Protein AF-A0A106NVK0-F1 (afdb_monomer_lite)

Sequence (68 aa):
MHPVLIVGGTGKTGARVDARLRRRGIATRPVSRSSAVAFDWARPDTWRAARDFADYARATAATGVWSA

Secondary structure (DSSP, 8-state):
-PPEEEETTTSHHHHHHHHHHHTTT--EEEE-TTSSS---TT-GGGHHHHT--HHHHHHHHHTTTT--

Radius of gyration: 14.19 Å; chains: 1; bounding box: 40×26×32 Å

Structure (mmCIF, N/CA/C/O backbone):
data_AF-A0A106NVK0-F1
#
_entry.id   AF-A0A106NVK0-F1
#
loop_
_atom_site.group_PDB
_atom_site.id
_atom_site.type_symbol
_atom_site.label_atom_id
_atom_site.label_alt_id
_atom_site.label_comp_id
_atom_site.label_asym_id
_atom_site.label_entity_id
_atom_site.label_seq_id
_atom_site.pdbx_PDB_ins_code
_atom_site.Cartn_x
_atom_site.Cartn_y
_atom_site.Cartn_z
_atom_site.occupancy
_atom_site.B_iso_or_equiv
_atom_site.auth_seq_id
_atom_site.auth_comp_id
_atom_site.auth_asym_id
_atom_site.auth_atom_id
_atom_site.pdbx_PDB_model_num
ATOM 1 N N . MET A 1 1 ? -13.400 -2.076 6.350 1.00 64.50 1 MET A N 1
ATOM 2 C CA . MET A 1 1 ? -12.294 -1.103 6.540 1.00 64.50 1 MET A CA 1
ATOM 3 C C . MET A 1 1 ? -11.143 -1.537 5.640 1.00 64.50 1 MET A C 1
ATOM 5 O O . MET A 1 1 ? -10.895 -2.736 5.606 1.00 64.50 1 MET A O 1
ATOM 9 N N . HIS A 1 2 ? -10.474 -0.640 4.908 1.00 74.38 2 HIS A N 1
ATOM 10 C CA . HIS A 1 2 ? -9.364 -1.050 4.028 1.00 74.38 2 HIS A CA 1
ATOM 11 C C . HIS A 1 2 ? -8.032 -0.968 4.752 1.00 74.38 2 HIS A C 1
ATOM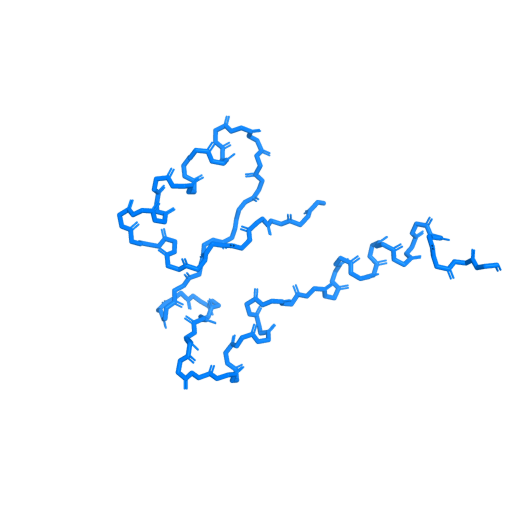 13 O O . HIS A 1 2 ? -7.800 0.003 5.475 1.00 74.38 2 HIS A O 1
ATOM 19 N N . PRO A 1 3 ? -7.156 -1.965 4.567 1.00 86.56 3 PRO A N 1
ATOM 20 C CA . PRO A 1 3 ? -5.857 -1.948 5.201 1.00 86.56 3 PRO A CA 1
ATOM 21 C C . PRO A 1 3 ? -4.998 -0.809 4.645 1.00 86.56 3 PRO A C 1
ATOM 23 O O . PRO A 1 3 ? -4.979 -0.552 3.440 1.00 86.56 3 PRO A O 1
ATOM 26 N N . VAL A 1 4 ? -4.229 -0.168 5.521 1.00 88.94 4 VAL A N 1
ATOM 27 C CA . VAL A 1 4 ? -3.202 0.801 5.132 1.00 88.94 4 VAL A CA 1
ATOM 28 C C . VAL A 1 4 ? -2.107 0.072 4.356 1.00 88.94 4 VAL A C 1
ATOM 30 O O . VAL A 1 4 ? -1.467 -0.842 4.882 1.00 88.94 4 VAL A O 1
ATOM 33 N N . LEU A 1 5 ? -1.884 0.471 3.104 1.00 89.62 5 LEU A N 1
ATOM 34 C CA . LEU A 1 5 ? -0.803 -0.062 2.277 1.00 89.62 5 LEU A CA 1
ATOM 35 C C . LEU A 1 5 ? 0.546 0.482 2.766 1.00 89.62 5 LEU A C 1
ATOM 37 O O . LEU A 1 5 ? 0.726 1.696 2.859 1.00 89.62 5 LEU A O 1
ATOM 41 N N . ILE A 1 6 ? 1.505 -0.404 3.036 1.00 91.88 6 ILE A N 1
ATOM 42 C CA . ILE A 1 6 ? 2.869 -0.021 3.428 1.00 91.88 6 ILE A CA 1
ATOM 43 C C . ILE A 1 6 ? 3.838 -0.491 2.349 1.00 91.88 6 ILE A C 1
ATOM 45 O O . ILE A 1 6 ? 4.165 -1.675 2.267 1.00 91.88 6 ILE A O 1
ATOM 49 N N . VAL A 1 7 ? 4.333 0.443 1.541 1.00 91.00 7 VAL A N 1
ATOM 50 C CA . VAL A 1 7 ? 5.388 0.160 0.562 1.00 91.00 7 VAL A CA 1
ATOM 51 C C . VAL A 1 7 ? 6.725 -0.001 1.286 1.00 91.00 7 VAL A C 1
ATOM 53 O O . VAL A 1 7 ? 7.098 0.825 2.116 1.00 91.00 7 VAL A O 1
ATOM 56 N N . GLY A 1 8 ? 7.448 -1.082 0.991 1.00 86.44 8 GLY A N 1
ATOM 57 C CA . GLY A 1 8 ? 8.686 -1.424 1.693 1.00 86.44 8 GLY A CA 1
ATOM 58 C C . GLY A 1 8 ? 8.447 -1.975 3.102 1.00 86.44 8 GLY A C 1
ATOM 59 O O . GLY A 1 8 ? 9.316 -1.847 3.966 1.00 86.44 8 GLY A O 1
ATOM 60 N N . GLY A 1 9 ? 7.284 -2.590 3.346 1.00 84.81 9 GLY A N 1
ATOM 61 C CA . GLY A 1 9 ? 6.879 -3.090 4.665 1.00 84.81 9 GLY A CA 1
ATOM 62 C C . GLY A 1 9 ? 7.825 -4.123 5.291 1.00 84.81 9 GLY A C 1
ATOM 63 O O . GLY A 1 9 ? 7.855 -4.254 6.508 1.00 84.81 9 GLY A O 1
ATOM 64 N N . THR A 1 10 ? 8.650 -4.803 4.490 1.00 86.31 10 THR A N 1
ATOM 65 C CA . THR A 1 10 ? 9.664 -5.761 4.968 1.00 86.31 10 THR A CA 1
ATOM 66 C C . THR A 1 10 ? 10.995 -5.111 5.377 1.00 86.31 10 THR A C 1
ATOM 68 O O . THR A 1 10 ? 11.863 -5.783 5.929 1.00 86.31 10 THR A O 1
ATOM 71 N N . GLY A 1 11 ? 11.189 -3.812 5.124 1.00 89.25 11 GLY A N 1
ATOM 72 C CA . GLY A 1 11 ? 12.379 -3.071 5.553 1.00 89.25 11 GLY A CA 1
ATOM 73 C C . GLY A 1 11 ? 12.330 -2.659 7.030 1.00 89.25 11 GLY A C 1
ATOM 74 O O . GLY A 1 11 ? 11.279 -2.688 7.662 1.00 89.25 11 GLY A O 1
ATOM 75 N N . LYS A 1 12 ? 13.457 -2.189 7.587 1.00 93.44 12 LYS A N 1
ATOM 76 C CA . LYS A 1 12 ? 13.568 -1.781 9.009 1.00 93.44 12 LYS A CA 1
ATOM 77 C C . LYS A 1 12 ? 12.508 -0.756 9.429 1.00 93.44 12 LYS A C 1
ATOM 79 O O . LYS A 1 12 ? 11.906 -0.880 10.493 1.00 93.44 12 LYS A O 1
ATOM 84 N N . THR A 1 13 ? 12.299 0.271 8.607 1.00 94.50 13 THR A N 1
ATOM 85 C CA . THR A 1 13 ? 11.304 1.314 8.886 1.00 94.50 13 THR A CA 1
ATOM 86 C C . THR A 1 13 ? 9.892 0.797 8.638 1.00 94.50 13 THR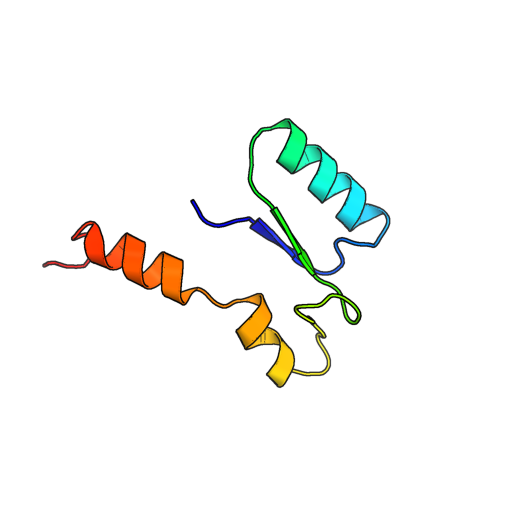 A C 1
ATOM 88 O O . THR A 1 13 ? 9.039 0.946 9.509 1.00 94.50 13 THR A O 1
ATOM 91 N N . GLY A 1 14 ? 9.662 0.122 7.506 1.00 92.12 14 GLY A N 1
ATOM 92 C CA . GLY A 1 14 ? 8.358 -0.446 7.154 1.00 92.12 14 GLY A CA 1
ATOM 93 C C . GLY A 1 14 ? 7.826 -1.412 8.212 1.00 92.12 14 GLY A C 1
ATOM 94 O O . GLY A 1 14 ? 6.690 -1.262 8.650 1.00 92.12 14 GLY A O 1
ATOM 95 N N . ALA A 1 15 ? 8.674 -2.310 8.718 1.00 94.25 15 ALA A N 1
ATOM 96 C CA . ALA A 1 15 ? 8.305 -3.277 9.749 1.00 94.25 15 ALA A CA 1
ATOM 97 C C . ALA A 1 15 ? 7.957 -2.601 11.087 1.00 94.25 15 ALA A C 1
ATOM 99 O O . ALA A 1 15 ? 7.009 -2.996 11.765 1.00 94.25 15 ALA A O 1
ATOM 100 N N . ARG A 1 16 ? 8.678 -1.535 11.470 1.00 96.38 16 ARG A N 1
ATOM 101 C CA . ARG A 1 16 ? 8.350 -0.751 12.676 1.00 96.38 16 ARG A CA 1
ATOM 102 C C . ARG A 1 16 ? 7.029 0.002 12.535 1.00 96.38 16 ARG A C 1
ATOM 104 O O . ARG A 1 16 ? 6.276 0.082 13.508 1.00 96.38 16 ARG A O 1
ATOM 111 N N . VAL A 1 17 ? 6.754 0.555 11.354 1.00 96.19 17 VAL A N 1
ATOM 112 C CA . VAL A 1 17 ? 5.483 1.228 11.048 1.00 96.19 17 VAL A CA 1
ATOM 113 C C . VAL A 1 17 ? 4.330 0.225 11.084 1.00 96.19 17 VAL A C 1
ATOM 115 O O . VAL A 1 17 ? 3.345 0.482 11.774 1.00 96.19 17 VAL A O 1
ATOM 118 N N . ASP A 1 18 ? 4.484 -0.934 10.439 1.00 95.81 18 ASP A N 1
ATOM 119 C CA . ASP A 1 18 ? 3.492 -2.016 10.436 1.00 95.81 18 ASP A CA 1
ATOM 120 C C . ASP A 1 18 ? 3.139 -2.458 11.860 1.00 95.81 18 ASP A C 1
ATOM 122 O O . ASP A 1 18 ? 1.977 -2.401 12.266 1.00 95.81 18 ASP A O 1
ATOM 126 N N . ALA A 1 19 ? 4.151 -2.770 12.673 1.00 96.38 19 ALA A N 1
ATOM 127 C CA . ALA A 1 19 ? 3.957 -3.155 14.067 1.00 96.38 19 ALA A CA 1
ATOM 128 C C . ALA A 1 19 ? 3.239 -2.066 14.885 1.00 96.38 19 ALA A C 1
ATOM 130 O O . ALA A 1 19 ? 2.388 -2.369 15.723 1.00 96.38 19 ALA A O 1
ATOM 131 N N . ARG A 1 20 ? 3.555 -0.782 14.661 1.00 97.19 20 ARG A N 1
ATOM 132 C CA . ARG A 1 20 ? 2.922 0.332 15.388 1.00 97.19 20 ARG A CA 1
ATOM 133 C C . ARG A 1 20 ? 1.460 0.530 14.990 1.00 97.19 20 ARG A C 1
ATOM 135 O O . ARG A 1 20 ? 0.657 0.835 15.869 1.00 97.19 20 ARG A O 1
ATOM 142 N N . LEU A 1 21 ? 1.120 0.366 13.713 1.00 95.75 21 LEU A N 1
ATOM 143 C CA . LEU A 1 21 ? -0.257 0.465 13.221 1.00 95.75 21 LEU A CA 1
ATOM 144 C C . L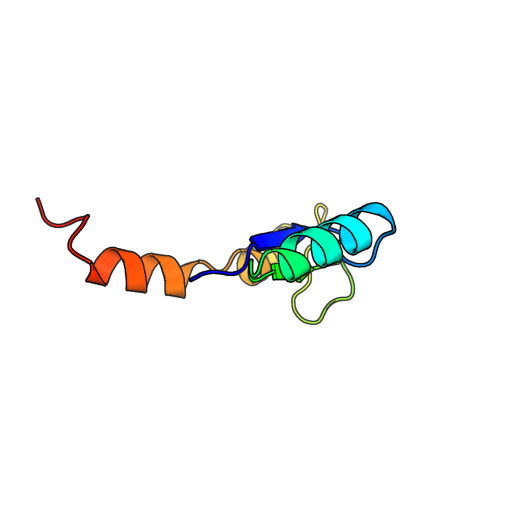EU A 1 21 ? -1.103 -0.718 13.699 1.00 95.75 21 LEU A C 1
ATOM 146 O O . LEU A 1 21 ? -2.174 -0.505 14.268 1.00 95.75 21 LEU A O 1
ATOM 150 N N . ARG A 1 22 ? -0.578 -1.943 13.595 1.00 95.44 22 ARG A N 1
ATOM 151 C CA . ARG A 1 22 ? -1.255 -3.152 14.086 1.00 95.44 22 ARG A CA 1
ATOM 152 C C . ARG A 1 22 ? -1.554 -3.087 15.582 1.00 95.44 22 ARG A C 1
ATOM 154 O O . ARG A 1 22 ? -2.670 -3.392 15.985 1.00 95.44 22 ARG A O 1
ATOM 161 N N . ARG A 1 23 ? -0.614 -2.603 16.407 1.00 97.69 23 ARG A N 1
ATOM 162 C CA . ARG A 1 23 ? -0.847 -2.390 17.854 1.00 97.69 23 ARG A CA 1
ATOM 163 C C . ARG A 1 23 ? -1.979 -1.409 18.167 1.00 97.69 23 ARG A C 1
ATOM 165 O O . ARG A 1 23 ? -2.500 -1.433 19.272 1.00 97.69 23 ARG A O 1
ATOM 172 N N . ARG A 1 24 ? -2.340 -0.535 17.227 1.00 96.94 24 ARG A N 1
ATOM 173 C CA . ARG A 1 24 ? -3.458 0.410 17.357 1.00 96.94 24 ARG A CA 1
ATOM 174 C C . ARG A 1 24 ? -4.771 -0.142 16.790 1.00 96.94 24 ARG A C 1
ATOM 176 O O . ARG A 1 24 ? -5.727 0.613 16.672 1.00 96.94 24 ARG A O 1
ATOM 183 N N . GLY A 1 25 ? -4.811 -1.416 16.394 1.00 96.00 25 GLY A N 1
ATOM 184 C CA . GLY A 1 25 ? -5.978 -2.031 15.756 1.00 96.00 25 GLY A CA 1
ATOM 185 C C . GLY A 1 25 ? -6.193 -1.595 14.304 1.00 96.00 25 GLY A C 1
ATOM 186 O O . GLY A 1 25 ? -7.249 -1.855 13.735 1.00 96.00 25 GLY A O 1
ATOM 187 N N . ILE A 1 26 ? -5.211 -0.933 13.685 1.00 94.06 26 ILE A N 1
ATOM 188 C CA . ILE A 1 26 ? -5.308 -0.487 12.295 1.00 94.06 26 ILE A CA 1
ATOM 189 C C . ILE A 1 26 ? -4.828 -1.625 11.397 1.00 94.06 26 ILE A C 1
ATOM 191 O O . ILE A 1 26 ? -3.683 -2.070 11.501 1.00 94.06 26 ILE A O 1
ATOM 195 N N . ALA A 1 27 ? -5.702 -2.085 10.503 1.00 91.69 27 ALA A N 1
ATOM 196 C CA . ALA A 1 27 ? -5.353 -3.087 9.507 1.00 91.69 27 ALA A CA 1
ATOM 197 C C . ALA A 1 27 ? -4.285 -2.545 8.544 1.00 91.69 27 ALA A C 1
ATOM 199 O O . ALA A 1 27 ? -4.373 -1.410 8.073 1.00 91.69 27 ALA A O 1
ATOM 200 N N . THR A 1 28 ? -3.291 -3.367 8.218 1.00 91.81 28 THR A N 1
ATOM 201 C CA . THR A 1 28 ? -2.184 -3.009 7.324 1.00 91.81 28 THR A CA 1
ATOM 202 C C . THR A 1 28 ? -1.947 -4.084 6.272 1.00 91.81 28 THR A C 1
ATOM 204 O O . THR A 1 28 ? -2.192 -5.272 6.493 1.00 91.81 28 THR A O 1
ATOM 207 N N . ARG A 1 29 ? -1.436 -3.656 5.117 1.00 90.56 29 ARG A N 1
ATOM 208 C CA . ARG A 1 29 ? -1.025 -4.513 4.005 1.00 90.56 29 ARG A CA 1
ATOM 209 C C . ARG A 1 29 ? 0.389 -4.113 3.571 1.00 90.56 29 ARG A C 1
ATOM 211 O O . ARG A 1 29 ? 0.536 -3.198 2.760 1.00 90.56 29 ARG A O 1
ATOM 218 N N . PRO A 1 30 ? 1.442 -4.728 4.132 1.00 90.50 30 PRO A N 1
ATOM 219 C CA . PRO A 1 30 ? 2.803 -4.480 3.681 1.00 90.50 30 PRO A CA 1
ATOM 220 C C . PRO A 1 30 ? 3.035 -5.096 2.297 1.00 90.50 30 PRO A C 1
ATOM 222 O O . PRO A 1 30 ? 2.672 -6.244 2.054 1.00 90.50 30 PRO A O 1
ATOM 225 N N . VAL A 1 31 ? 3.663 -4.334 1.403 1.00 90.94 31 VAL A N 1
ATOM 226 C CA . VAL A 1 31 ? 4.082 -4.776 0.066 1.00 90.94 31 VAL A CA 1
ATOM 227 C C . VAL A 1 31 ? 5.552 -4.446 -0.171 1.00 90.94 31 VAL A C 1
ATOM 229 O O . VAL A 1 31 ? 6.107 -3.489 0.380 1.00 90.94 31 VAL A O 1
ATOM 232 N N . SER A 1 32 ? 6.203 -5.256 -0.990 1.00 88.19 32 SER A N 1
ATOM 233 C CA . SER A 1 32 ? 7.585 -5.112 -1.432 1.00 88.19 32 SER A CA 1
ATOM 234 C C . SER A 1 32 ? 7.707 -5.585 -2.884 1.00 88.19 32 SER A C 1
ATOM 236 O O . SER A 1 32 ? 6.730 -5.997 -3.506 1.00 88.19 32 SER A O 1
ATOM 238 N N . ARG A 1 33 ? 8.925 -5.566 -3.430 1.00 90.06 33 ARG A N 1
ATOM 239 C CA . ARG A 1 33 ? 9.205 -6.142 -4.755 1.00 90.06 33 ARG A CA 1
ATOM 240 C C . ARG A 1 33 ? 9.056 -7.669 -4.794 1.00 90.06 33 ARG A C 1
ATOM 242 O O . ARG A 1 33 ? 8.895 -8.225 -5.869 1.00 90.06 33 ARG A O 1
ATOM 249 N N . SER A 1 34 ? 9.123 -8.333 -3.640 1.00 86.25 34 SER A N 1
ATOM 250 C CA . SER A 1 34 ? 9.102 -9.796 -3.514 1.00 86.25 34 SER A CA 1
ATOM 251 C C . SER A 1 34 ? 7.875 -10.342 -2.778 1.00 86.25 34 SER A C 1
ATOM 253 O O . SER A 1 34 ? 7.800 -11.542 -2.529 1.00 86.25 34 SER A O 1
ATOM 255 N N . SER A 1 35 ? 6.917 -9.496 -2.392 1.00 86.50 35 SER A N 1
ATOM 256 C CA . SER A 1 35 ? 5.656 -9.956 -1.803 1.00 86.50 35 SER A CA 1
ATOM 257 C C . SER A 1 35 ? 4.717 -10.532 -2.862 1.00 86.50 35 SER A C 1
ATOM 259 O O . SER A 1 35 ? 4.801 -10.170 -4.032 1.00 86.50 35 SER A O 1
ATOM 261 N N . ALA A 1 36 ? 3.769 -11.373 -2.432 1.00 82.75 36 ALA A N 1
ATOM 262 C CA . ALA A 1 36 ? 2.764 -11.982 -3.311 1.00 82.75 36 ALA A CA 1
ATOM 263 C C . ALA A 1 36 ? 1.997 -10.950 -4.160 1.00 82.75 36 ALA A C 1
ATOM 265 O O . ALA A 1 36 ? 1.744 -11.173 -5.338 1.00 82.75 36 ALA A O 1
ATOM 266 N N . VAL A 1 37 ? 1.680 -9.793 -3.572 1.00 86.06 37 VAL A N 1
ATOM 267 C CA . VAL A 1 37 ? 1.267 -8.600 -4.316 1.00 86.06 37 VAL A CA 1
ATOM 268 C C . VAL A 1 37 ? 2.476 -7.682 -4.394 1.00 86.06 37 VAL A C 1
ATOM 270 O O . VAL A 1 37 ? 2.826 -7.039 -3.402 1.00 86.06 37 VAL A O 1
ATOM 273 N N . ALA A 1 38 ? 3.160 -7.683 -5.535 1.00 86.06 38 ALA A N 1
ATOM 274 C CA . ALA A 1 38 ? 4.371 -6.896 -5.716 1.00 86.06 38 ALA A CA 1
ATOM 275 C C . ALA A 1 38 ? 4.051 -5.399 -5.851 1.00 86.06 38 ALA A C 1
ATOM 277 O O . ALA A 1 38 ? 3.051 -5.017 -6.455 1.00 86.06 38 ALA A O 1
ATOM 278 N N . PHE A 1 39 ? 4.932 -4.553 -5.321 1.00 88.56 39 PHE A N 1
ATOM 279 C CA . PHE A 1 39 ? 4.971 -3.126 -5.625 1.00 88.56 39 PHE A CA 1
ATOM 280 C C . PHE A 1 39 ? 6.413 -2.725 -5.933 1.00 88.56 39 PHE A C 1
ATOM 282 O O . PHE A 1 39 ? 7.292 -2.820 -5.068 1.00 88.56 39 PHE A O 1
ATOM 289 N N . ASP A 1 40 ? 6.646 -2.253 -7.153 1.00 88.19 40 ASP A N 1
ATOM 290 C CA . ASP A 1 40 ? 7.943 -1.767 -7.609 1.00 88.19 40 ASP A CA 1
ATOM 291 C C . ASP A 1 40 ? 7.793 -0.403 -8.294 1.00 88.19 40 ASP A C 1
ATOM 293 O O . ASP A 1 40 ? 7.087 -0.264 -9.290 1.00 88.19 40 ASP A O 1
ATOM 297 N N . TRP A 1 41 ? 8.486 0.615 -7.777 1.00 86.94 41 TRP A N 1
ATOM 298 C CA . TRP A 1 41 ? 8.492 1.964 -8.350 1.00 86.94 41 TRP A CA 1
ATOM 299 C C . TRP A 1 41 ? 8.998 2.002 -9.797 1.00 86.94 41 TRP A C 1
ATOM 301 O O . TRP A 1 41 ? 8.578 2.873 -10.551 1.00 86.94 41 TRP A O 1
ATOM 311 N N . ALA A 1 42 ? 9.857 1.063 -10.200 1.00 92.75 42 ALA A N 1
ATOM 312 C CA . ALA A 1 42 ? 10.366 0.977 -11.567 1.00 92.75 42 ALA A CA 1
ATOM 313 C C . ALA A 1 42 ? 9.410 0.250 -12.530 1.00 92.75 42 ALA A C 1
ATOM 315 O O . ALA A 1 42 ? 9.638 0.260 -13.737 1.00 92.75 42 ALA A O 1
ATOM 316 N N . ARG A 1 43 ? 8.352 -0.392 -12.017 1.00 90.62 43 ARG A N 1
ATOM 317 C CA . ARG A 1 43 ? 7.420 -1.216 -12.800 1.00 90.62 43 ARG A CA 1
ATOM 318 C C . ARG A 1 43 ? 5.970 -0.792 -12.544 1.00 90.62 43 ARG A C 1
ATOM 320 O O . ARG A 1 43 ? 5.309 -1.370 -11.672 1.00 90.62 43 ARG A O 1
ATOM 327 N N . PRO A 1 44 ? 5.461 0.223 -13.268 1.00 89.19 44 PRO A N 1
ATOM 328 C CA . PRO A 1 44 ? 4.116 0.765 -13.064 1.00 89.19 44 PRO A CA 1
ATOM 329 C C . PRO A 1 44 ? 2.977 -0.256 -13.191 1.00 89.19 44 PRO A C 1
ATOM 331 O O . PRO A 1 44 ? 1.940 -0.105 -12.546 1.00 89.19 44 PRO A O 1
ATOM 334 N N . ASP A 1 45 ? 3.179 -1.328 -13.960 1.00 87.69 45 ASP A N 1
ATOM 335 C CA . ASP A 1 45 ? 2.268 -2.473 -14.080 1.00 87.69 45 ASP A CA 1
ATOM 336 C C . ASP A 1 45 ? 1.970 -3.142 -12.727 1.00 87.69 45 ASP A C 1
ATOM 338 O O . ASP A 1 45 ? 0.860 -3.623 -12.498 1.00 87.69 45 ASP A O 1
ATOM 342 N N . THR A 1 46 ? 2.914 -3.096 -11.783 1.00 86.56 46 THR A N 1
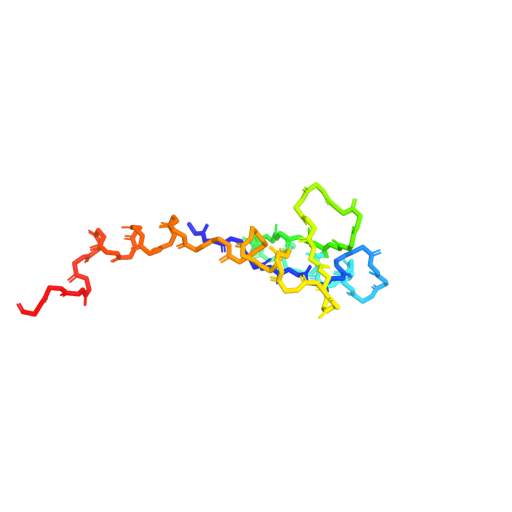ATOM 343 C CA . THR A 1 46 ? 2.755 -3.688 -10.443 1.00 86.56 46 THR A CA 1
ATOM 344 C C . THR A 1 46 ? 1.907 -2.833 -9.495 1.00 86.56 46 THR A C 1
ATOM 346 O O . THR A 1 46 ? 1.368 -3.329 -8.506 1.00 86.56 46 THR A O 1
ATOM 349 N N . TRP A 1 47 ? 1.723 -1.541 -9.786 1.00 87.44 47 TRP A N 1
ATOM 350 C CA . TRP A 1 47 ? 1.079 -0.612 -8.850 1.00 87.44 47 TRP A CA 1
ATOM 351 C C . TRP A 1 47 ? -0.407 -0.901 -8.675 1.00 87.44 47 TRP A C 1
ATOM 353 O O . TRP A 1 47 ? -0.946 -0.723 -7.582 1.00 87.44 47 TRP A O 1
ATOM 363 N N . ARG A 1 48 ? -1.081 -1.337 -9.745 1.00 77.19 48 ARG A N 1
ATOM 364 C CA . ARG A 1 48 ? -2.539 -1.500 -9.765 1.00 77.19 48 ARG A CA 1
ATOM 365 C C . ARG A 1 48 ? -3.002 -2.604 -8.820 1.00 77.19 48 ARG A C 1
ATOM 367 O O . ARG A 1 48 ? -3.934 -2.378 -8.062 1.00 77.19 48 ARG A O 1
ATOM 374 N N . ALA A 1 49 ? -2.308 -3.742 -8.802 1.00 74.50 49 ALA A N 1
ATOM 375 C CA . ALA A 1 49 ? -2.615 -4.845 -7.890 1.00 74.50 49 ALA A CA 1
ATOM 376 C C . ALA A 1 49 ? -2.386 -4.452 -6.417 1.00 74.50 49 ALA A C 1
ATOM 378 O O . ALA A 1 49 ? -3.191 -4.761 -5.539 1.00 74.50 49 ALA A O 1
ATOM 379 N N . ALA A 1 50 ? -1.321 -3.698 -6.140 1.00 70.75 50 ALA A N 1
ATOM 380 C CA . ALA A 1 50 ? -1.027 -3.195 -4.800 1.00 70.75 50 ALA A CA 1
ATOM 381 C C . ALA A 1 50 ? -2.004 -2.102 -4.329 1.00 70.75 50 ALA A C 1
ATOM 383 O O . ALA A 1 50 ? -2.270 -1.986 -3.131 1.00 70.75 50 ALA A O 1
ATOM 384 N N . ARG A 1 51 ? -2.553 -1.310 -5.258 1.00 71.50 51 ARG A N 1
ATOM 385 C CA . ARG A 1 51 ? -3.512 -0.228 -4.990 1.00 71.50 51 ARG A CA 1
ATOM 386 C C . ARG A 1 51 ? -4.960 -0.607 -5.287 1.00 71.50 51 ARG A C 1
ATOM 388 O O . ARG A 1 51 ? -5.781 0.304 -5.311 1.00 71.50 51 ARG A O 1
ATOM 395 N N . ASP A 1 52 ? -5.276 -1.886 -5.512 1.00 73.44 52 ASP A N 1
ATOM 396 C CA . ASP A 1 52 ? -6.647 -2.282 -5.834 1.00 73.44 52 ASP A CA 1
A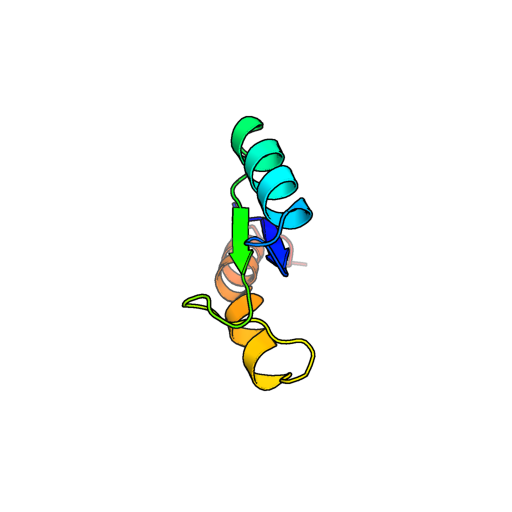TOM 397 C C . ASP A 1 52 ? -7.597 -1.776 -4.741 1.00 73.44 52 ASP A C 1
ATOM 399 O O . ASP A 1 52 ? -7.484 -2.122 -3.561 1.00 73.44 52 ASP A O 1
ATOM 403 N N . PHE A 1 53 ? -8.443 -0.848 -5.172 1.00 73.06 53 PHE A N 1
ATOM 404 C CA . PHE A 1 53 ? -9.346 -0.028 -4.384 1.00 73.06 53 PHE A CA 1
ATOM 405 C C . PHE A 1 53 ? -10.796 -0.376 -4.719 1.00 73.06 53 PHE A C 1
ATOM 407 O O . PHE A 1 53 ? -11.704 0.272 -4.210 1.00 73.06 53 PHE A O 1
ATOM 414 N N . ALA A 1 54 ? -11.032 -1.378 -5.574 1.00 77.88 54 ALA A N 1
ATOM 415 C CA . ALA A 1 54 ? -12.363 -1.730 -6.050 1.00 77.88 54 ALA A CA 1
ATOM 416 C C . ALA A 1 54 ? -13.317 -2.068 -4.897 1.00 77.88 54 ALA A C 1
ATOM 418 O O . ALA A 1 54 ? -14.455 -1.607 -4.906 1.00 77.88 54 ALA A O 1
ATOM 419 N N . ASP A 1 55 ? -12.840 -2.780 -3.872 1.00 72.50 55 ASP A N 1
ATOM 420 C CA . ASP A 1 55 ? -13.642 -3.072 -2.678 1.00 72.50 55 ASP A CA 1
ATOM 421 C C . ASP A 1 55 ? -13.997 -1.809 -1.885 1.00 72.50 55 ASP A C 1
ATOM 423 O O . ASP A 1 55 ? -15.135 -1.675 -1.434 1.00 72.50 55 ASP A O 1
ATOM 427 N N . TYR A 1 56 ? -13.088 -0.832 -1.775 1.00 73.69 56 TYR A N 1
ATOM 428 C CA . TYR A 1 56 ? -13.425 0.446 -1.142 1.00 73.69 56 TYR A CA 1
ATOM 429 C C . TYR A 1 56 ? -14.380 1.248 -1.984 1.00 73.69 56 TYR A C 1
ATOM 431 O O . TYR A 1 56 ? -15.384 1.710 -1.460 1.00 73.69 56 TYR A O 1
ATOM 439 N N . ALA A 1 57 ? -14.101 1.386 -3.275 1.00 80.94 57 ALA A N 1
ATOM 440 C CA . ALA A 1 57 ? -14.973 2.094 -4.191 1.00 80.94 57 ALA A CA 1
ATOM 441 C C . ALA A 1 57 ? -16.390 1.515 -4.136 1.00 80.94 57 ALA A C 1
ATOM 443 O O . ALA A 1 57 ? -17.344 2.275 -4.023 1.00 80.94 57 ALA A O 1
ATOM 444 N N . ARG A 1 58 ? -16.531 0.183 -4.123 1.00 79.19 58 ARG A N 1
ATOM 445 C CA . ARG A 1 58 ? -17.825 -0.499 -4.023 1.00 79.19 58 ARG A CA 1
ATOM 446 C C . ARG A 1 58 ? -18.487 -0.288 -2.660 1.00 79.19 58 ARG A C 1
ATOM 448 O O . ARG A 1 58 ? -19.666 0.048 -2.621 1.00 79.19 58 ARG A O 1
ATOM 455 N N . ALA A 1 59 ? -17.751 -0.437 -1.558 1.00 78.25 59 ALA A N 1
ATOM 456 C CA . ALA A 1 59 ? -18.284 -0.212 -0.213 1.00 78.25 59 ALA A CA 1
ATOM 457 C C . ALA A 1 59 ? -18.733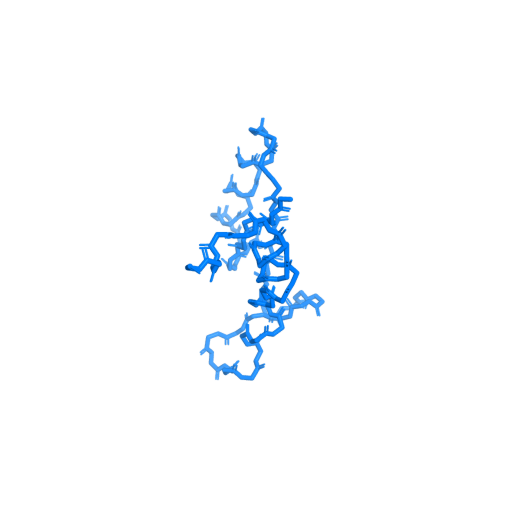 1.243 -0.009 1.00 78.25 59 ALA A C 1
ATOM 459 O O . ALA A 1 59 ? -19.816 1.480 0.510 1.00 78.25 59 ALA A O 1
ATOM 460 N N . THR A 1 60 ? -17.932 2.210 -0.455 1.00 82.56 60 THR A N 1
ATOM 461 C CA . THR A 1 60 ? -18.232 3.644 -0.397 1.00 82.56 60 THR A CA 1
ATOM 462 C C . THR A 1 60 ? -19.369 4.020 -1.345 1.00 82.56 60 THR A C 1
ATOM 464 O O . THR A 1 60 ? -20.229 4.806 -0.974 1.00 82.56 60 THR A O 1
ATOM 467 N N . ALA A 1 61 ? -19.442 3.436 -2.542 1.00 84.94 61 ALA A N 1
ATOM 468 C CA . ALA A 1 61 ? -20.595 3.609 -3.427 1.00 84.94 61 ALA A CA 1
ATOM 469 C C . ALA A 1 61 ? -21.895 3.127 -2.766 1.00 84.94 61 ALA A C 1
ATOM 471 O O . ALA A 1 61 ? -22.905 3.825 -2.816 1.00 84.94 61 ALA A O 1
ATOM 472 N N . ALA A 1 62 ? -21.852 1.983 -2.076 1.00 86.75 62 ALA A N 1
ATOM 473 C CA . ALA A 1 62 ? -23.000 1.425 -1.368 1.00 86.75 62 ALA A CA 1
ATOM 474 C C . ALA A 1 62 ? -23.468 2.265 -0.163 1.00 86.75 62 ALA A C 1
ATOM 476 O O . ALA A 1 62 ? -24.601 2.089 0.276 1.00 86.75 62 ALA A O 1
ATOM 477 N N . THR A 1 63 ? -22.658 3.196 0.363 1.00 90.56 63 THR A N 1
ATOM 478 C CA . THR A 1 63 ? -23.103 4.104 1.439 1.00 90.56 63 THR A CA 1
ATOM 479 C C . THR A 1 63 ? -23.944 5.279 0.937 1.00 90.56 63 THR A C 1
ATOM 481 O O . THR A 1 63 ? -24.301 6.138 1.738 1.00 90.56 63 THR A O 1
ATOM 484 N N . GLY A 1 64 ? -24.211 5.383 -0.370 1.00 89.44 64 GLY A N 1
ATOM 485 C CA . GLY A 1 64 ? -25.018 6.464 -0.945 1.00 89.44 64 GLY A CA 1
ATOM 486 C C . GLY A 1 64 ? -24.329 7.832 -0.981 1.00 89.44 64 GLY A C 1
ATOM 487 O O . GLY A 1 64 ? -24.947 8.807 -1.383 1.00 89.44 64 GLY A O 1
ATOM 488 N N . VAL A 1 65 ? -23.038 7.926 -0.631 1.00 88.38 65 VAL A N 1
ATOM 489 C CA . VAL A 1 65 ? -22.292 9.208 -0.589 1.00 88.38 65 VAL A CA 1
ATOM 490 C C . VAL A 1 65 ? -22.174 9.891 -1.960 1.00 88.38 65 VAL A C 1
ATOM 492 O O . VAL A 1 65 ? -21.870 11.074 -2.042 1.00 88.38 65 VAL A O 1
ATOM 495 N N . TRP A 1 66 ? -22.425 9.145 -3.037 1.00 75.81 66 TRP A N 1
ATOM 496 C CA . TRP A 1 66 ? -22.405 9.628 -4.420 1.00 75.81 66 TRP A CA 1
ATOM 497 C C . TRP A 1 66 ? -23.805 9.854 -5.007 1.00 75.81 66 TRP A C 1
ATOM 499 O O . TRP A 1 66 ? -23.921 10.164 -6.189 1.00 75.81 66 TRP A O 1
ATOM 509 N N . SER A 1 67 ? -24.865 9.647 -4.224 1.00 74.69 67 SER A N 1
ATOM 510 C CA . SER A 1 67 ? -26.240 9.920 -4.652 1.00 74.69 67 SER A CA 1
ATOM 511 C C . SER A 1 67 ? -26.540 11.398 -4.388 1.00 74.69 67 SER A C 1
ATOM 513 O O . SER A 1 67 ? -26.665 11.793 -3.230 1.00 74.69 67 SER A O 1
ATOM 515 N N . ALA A 1 68 ? -26.552 12.198 -5.458 1.00 64.12 68 ALA A N 1
ATOM 516 C CA . ALA A 1 68 ? -26.968 13.603 -5.457 1.00 64.12 68 ALA A CA 1
ATOM 517 C C . ALA A 1 68 ? -28.491 13.730 -5.576 1.00 64.12 68 ALA A C 1
ATOM 519 O O . ALA A 1 68 ? -29.092 12.858 -6.248 1.00 64.12 68 ALA A O 1
#

Organism: NCBI:txid1503054

InterPro domains:
  IPR036291 NAD(P)-binding domain superfamily [SSF51735] (3-68)

Foldseek 3Di:
DDAAEQEVCVDPVNVVVCVVCVVVVGHHDYEDCPDPQHDDPVDPVSVCSSPVCVVVVVVVVVVCPPPD

pLDDT: mean 86.25, std 8.22, range [64.12, 97.69]